Protein AF-A0A7C9J0M6-F1 (afdb_monomer)

Radius of gyration: 26.56 Å; Cα contacts (8 Å, |Δi|>4): 73; chains: 1; bounding box: 48×43×89 Å

Mean predicted aligned error: 17.26 Å

InterPro domains:
  IPR007969 Domain of unknown function DUF732 [PF05305] (63-133)

Solvent-accessible surface area (backbone atoms only — not comparable to full-atom values): 9000 Å² total; per-residue (Å²): 136,86,80,86,82,89,86,87,81,89,82,88,80,87,82,87,85,83,90,85,87,89,89,81,88,84,92,78,88,81,89,77,95,71,83,80,77,82,76,78,67,84,82,73,75,71,74,71,71,74,68,81,65,82,69,77,49,78,66,55,45,51,53,49,50,52,54,40,40,74,72,37,57,58,48,46,75,46,53,70,62,40,50,52,52,43,47,52,50,35,49,39,54,76,70,63,48,54,65,78,55,47,49,53,52,49,49,54,62,45,58,78,38,98,25,86,76,52,73,74,48,51,54,54,52,50,53,58,35,54,74,74,51,123

Structure (mmCIF, N/CA/C/O backbone):
data_AF-A0A7C9J0M6-F1
#
_entry.id   AF-A0A7C9J0M6-F1
#
loop_
_atom_site.group_PDB
_atom_site.id
_atom_site.type_symbol
_atom_site.label_atom_id
_atom_site.label_alt_id
_atom_site.label_comp_id
_atom_site.label_asym_id
_atom_site.label_entity_id
_atom_site.label_seq_id
_atom_site.pdbx_PDB_ins_code
_atom_site.Cartn_x
_atom_site.Cartn_y
_atom_site.Cartn_z
_atom_site.occupancy
_atom_site.B_iso_or_equiv
_atom_site.auth_seq_id
_atom_site.auth_comp_id
_atom_site.auth_asym_id
_atom_site.auth_atom_id
_atom_site.pdbx_PDB_model_num
ATOM 1 N N . MET A 1 1 ? -14.991 -29.859 36.936 1.00 44.94 1 MET A N 1
ATOM 2 C CA . MET A 1 1 ? -14.914 -28.843 35.866 1.00 44.94 1 MET A CA 1
ATOM 3 C C . MET A 1 1 ? -15.552 -29.451 34.633 1.00 44.94 1 MET A C 1
ATOM 5 O O . MET A 1 1 ? -14.931 -30.250 33.946 1.00 44.94 1 MET A O 1
ATOM 9 N N . GLU A 1 2 ? -16.846 -29.188 34.477 1.00 42.75 2 GLU A N 1
ATOM 10 C CA . GLU A 1 2 ? -17.694 -29.677 33.388 1.00 42.75 2 GLU A CA 1
ATOM 11 C C . GLU A 1 2 ? -17.295 -29.042 32.048 1.00 42.75 2 GLU A C 1
ATOM 13 O O . GLU A 1 2 ? -17.154 -27.824 31.948 1.00 42.75 2 GLU A O 1
ATOM 18 N N . LEU A 1 3 ? -17.120 -29.873 31.014 1.00 59.59 3 LEU A N 1
ATOM 19 C CA . LEU A 1 3 ? -17.050 -29.428 29.622 1.00 59.59 3 LEU A CA 1
ATOM 20 C C . LEU A 1 3 ? -18.475 -29.261 29.063 1.00 59.59 3 LEU A C 1
ATOM 22 O O . LEU A 1 3 ? -19.259 -30.209 29.154 1.00 59.59 3 LEU A O 1
ATOM 26 N N . PRO A 1 4 ? -18.816 -28.135 28.410 1.00 70.69 4 PRO A N 1
ATOM 27 C CA . PRO A 1 4 ? -20.075 -28.021 27.681 1.00 70.6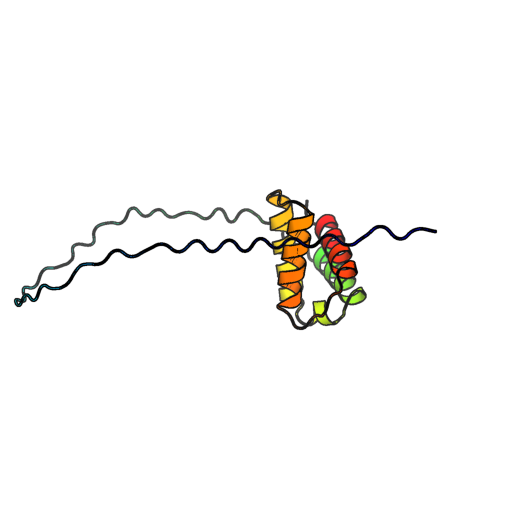9 4 PRO A CA 1
ATOM 28 C C . PRO A 1 4 ? -20.050 -28.807 26.343 1.00 70.69 4 PRO A C 1
ATOM 30 O O . PRO A 1 4 ? -19.013 -28.870 25.675 1.00 70.69 4 PRO A O 1
ATOM 33 N N . PRO A 1 5 ? -21.182 -29.411 25.922 1.00 65.06 5 PRO A N 1
ATOM 34 C CA . PRO A 1 5 ? -21.257 -30.322 24.775 1.00 65.06 5 PRO A CA 1
ATOM 35 C C . PRO A 1 5 ? -21.299 -29.637 23.394 1.00 65.06 5 PRO A C 1
ATOM 37 O O . PRO A 1 5 ? -21.864 -28.559 23.212 1.00 65.06 5 PRO A O 1
ATOM 40 N N . LYS A 1 6 ? -20.753 -30.340 22.385 1.00 52.25 6 LYS A N 1
ATOM 41 C CA . LYS A 1 6 ? -20.775 -29.984 20.951 1.00 52.25 6 LYS A CA 1
ATOM 42 C C . LYS A 1 6 ? -22.202 -29.931 20.384 1.00 52.25 6 LYS A C 1
ATOM 44 O O . LYS A 1 6 ? -22.954 -30.890 20.536 1.00 52.25 6 LYS A O 1
ATOM 49 N N . LYS A 1 7 ? -22.514 -28.902 19.583 1.00 44.78 7 LYS A N 1
ATOM 50 C CA . LYS A 1 7 ? -23.694 -28.870 18.696 1.00 44.78 7 LYS A CA 1
ATOM 51 C C . LYS A 1 7 ? -23.276 -28.861 17.219 1.00 44.78 7 LYS A C 1
ATOM 53 O O . LYS A 1 7 ? -22.547 -27.979 16.779 1.00 44.78 7 LYS A O 1
ATOM 58 N N . LYS A 1 8 ? -23.740 -29.874 16.476 1.00 49.34 8 LYS A N 1
ATOM 59 C CA . LYS A 1 8 ? -23.699 -30.006 15.008 1.00 49.34 8 LYS A CA 1
ATOM 60 C C . LYS A 1 8 ? -25.048 -29.566 14.429 1.00 49.34 8 LYS A C 1
ATOM 62 O O . LYS A 1 8 ? -26.060 -30.025 14.943 1.00 49.34 8 LYS A O 1
ATOM 67 N N . THR A 1 9 ? -25.037 -28.815 13.327 1.00 54.84 9 THR A N 1
ATOM 68 C CA . THR A 1 9 ? -26.146 -28.648 12.352 1.00 54.84 9 THR A CA 1
ATOM 69 C C . THR A 1 9 ? -25.556 -27.893 11.153 1.00 54.84 9 THR A C 1
ATOM 71 O O . THR A 1 9 ? -25.260 -26.714 11.277 1.00 54.84 9 THR A O 1
ATOM 74 N N . SER A 1 10 ? -25.061 -28.550 10.098 1.00 47.16 10 SER A N 1
ATOM 75 C CA . SER A 1 10 ? -25.797 -29.026 8.910 1.00 47.16 10 SER A CA 1
ATOM 76 C C . SER A 1 10 ? -26.963 -28.139 8.489 1.00 47.16 10 SER A C 1
ATOM 78 O O . SER A 1 10 ? -28.035 -28.234 9.076 1.00 47.16 10 SER A O 1
ATOM 80 N N . LEU A 1 11 ? -26.773 -27.377 7.409 1.00 53.16 11 LEU A N 1
ATOM 81 C CA . LEU A 1 11 ? -27.842 -27.033 6.472 1.00 53.16 11 LEU A CA 1
ATOM 82 C C . LEU A 1 11 ? -27.243 -26.732 5.092 1.00 53.16 11 LEU A C 1
ATOM 84 O O . LEU A 1 11 ? -26.789 -25.636 4.783 1.00 53.16 11 LEU A O 1
ATOM 88 N N . VAL A 1 12 ? -27.227 -27.790 4.286 1.00 47.53 12 VAL A N 1
ATOM 89 C CA . VAL A 1 12 ? -27.125 -27.772 2.828 1.00 47.53 12 VAL A CA 1
ATOM 90 C C . VAL A 1 12 ? -28.409 -27.146 2.288 1.00 47.53 12 VAL A C 1
ATOM 92 O O . VAL A 1 12 ? -29.486 -27.673 2.555 1.00 47.53 12 VAL A O 1
ATOM 95 N N . TRP A 1 13 ? -28.309 -26.077 1.500 1.00 37.81 13 TRP A N 1
ATOM 96 C CA . TRP A 1 13 ? -29.387 -25.653 0.605 1.00 37.81 13 TRP A CA 1
ATOM 97 C C . TRP A 1 13 ? -28.904 -25.751 -0.839 1.00 37.81 13 TRP A C 1
ATOM 99 O O . TRP A 1 13 ? -28.160 -24.917 -1.344 1.00 37.81 13 TRP A O 1
ATOM 109 N N . LYS A 1 14 ? -29.327 -26.842 -1.482 1.00 46.34 14 LYS A N 1
ATOM 110 C CA . LYS A 1 14 ? -29.461 -26.956 -2.932 1.00 46.34 14 LYS A CA 1
ATOM 111 C C . LYS A 1 14 ? -30.688 -26.142 -3.344 1.00 46.34 14 LYS A C 1
ATOM 113 O O . LYS A 1 14 ? -31.761 -26.375 -2.798 1.00 46.34 14 LYS A O 1
ATOM 118 N N . ALA A 1 15 ? -30.559 -25.293 -4.356 1.00 51.06 15 ALA A N 1
ATOM 119 C CA . ALA A 1 15 ? -31.695 -24.839 -5.150 1.00 51.06 15 ALA A CA 1
ATOM 120 C C . ALA A 1 15 ? -31.328 -24.977 -6.631 1.00 51.06 15 ALA A C 1
ATOM 122 O O . ALA A 1 15 ? -30.523 -24.223 -7.172 1.00 51.06 15 ALA A O 1
ATOM 123 N N . LEU A 1 16 ? -31.876 -26.033 -7.230 1.00 51.69 16 LEU A N 1
ATOM 124 C CA . LEU A 1 16 ? -31.962 -26.273 -8.664 1.00 51.69 16 LEU A CA 1
ATOM 125 C C . LEU A 1 16 ? -33.121 -25.460 -9.255 1.00 51.69 16 LEU A C 1
ATOM 127 O O . LEU A 1 16 ? -34.182 -25.374 -8.644 1.00 51.69 16 LEU A O 1
ATOM 131 N N . GLY A 1 17 ? -32.943 -25.005 -10.493 1.00 39.00 17 GLY A N 1
ATOM 132 C CA . GLY A 1 17 ? -34.001 -24.574 -11.413 1.00 39.00 17 GLY A CA 1
ATOM 133 C C . GLY A 1 17 ? -33.406 -23.606 -12.440 1.00 39.00 17 GLY A C 1
ATOM 134 O O . GLY A 1 17 ? -32.742 -22.662 -12.047 1.00 39.00 17 GLY A O 1
ATOM 135 N N . GLY A 1 18 ? -33.513 -23.756 -13.758 1.00 37.03 18 GLY A N 1
ATOM 136 C CA . GLY A 1 18 ? -34.299 -24.655 -14.600 1.00 37.03 18 GLY A CA 1
ATOM 137 C C . GLY A 1 18 ? -34.595 -23.939 -15.934 1.00 37.03 18 GLY A C 1
ATOM 138 O O . GLY A 1 18 ? -35.334 -22.970 -15.936 1.00 37.03 18 GLY A O 1
ATOM 139 N N . VAL A 1 19 ? -33.942 -24.398 -17.011 1.00 49.62 19 VAL A N 1
ATOM 140 C CA . VAL A 1 19 ? -34.259 -24.410 -18.467 1.00 49.62 19 VAL A CA 1
ATOM 141 C C . VAL A 1 19 ? -35.312 -23.451 -19.077 1.00 49.62 19 VAL A C 1
ATOM 143 O O . VAL A 1 19 ? -36.484 -23.533 -18.736 1.00 49.62 19 VAL A O 1
ATOM 146 N N . VAL A 1 20 ? -34.923 -22.758 -20.167 1.00 46.91 20 VAL A N 1
ATOM 147 C 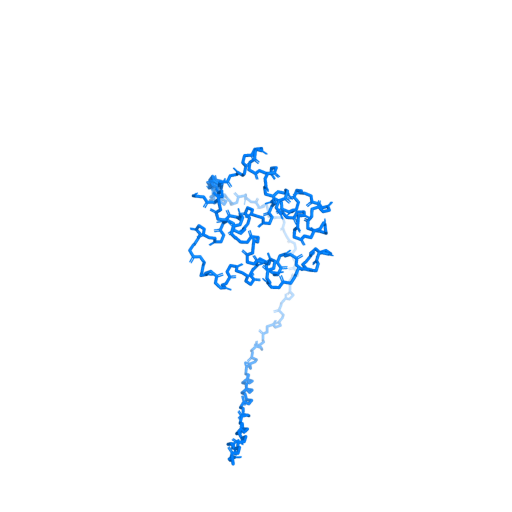CA . VAL A 1 20 ? -35.733 -22.475 -21.388 1.00 46.91 20 VAL A CA 1
ATOM 148 C C . VAL A 1 20 ? -34.733 -22.476 -22.571 1.00 46.91 20 VAL A C 1
ATOM 150 O O . VAL A 1 20 ? -33.824 -21.657 -22.574 1.00 46.91 20 VAL A O 1
ATOM 153 N N . ALA A 1 21 ? -34.583 -23.487 -23.437 1.00 45.38 21 ALA A N 1
ATOM 154 C CA . ALA A 1 21 ? -35.470 -24.063 -24.459 1.00 45.38 21 ALA A CA 1
ATOM 155 C C . ALA A 1 21 ? -35.903 -23.084 -25.574 1.00 45.38 21 ALA A C 1
ATOM 157 O O . ALA A 1 21 ? -36.823 -22.301 -25.383 1.00 45.38 21 ALA A O 1
ATOM 158 N N . GLY A 1 22 ? -35.329 -23.240 -26.775 1.00 36.69 22 GLY A N 1
ATOM 159 C CA . GLY A 1 22 ? -36.043 -22.984 -28.035 1.00 36.69 22 GLY A CA 1
ATOM 160 C C . GLY A 1 22 ? -35.450 -21.922 -28.964 1.00 36.69 22 GLY A C 1
ATOM 161 O O . GLY A 1 22 ? -35.384 -20.750 -28.617 1.00 36.69 22 GLY A O 1
ATOM 162 N N . GLY A 1 23 ? -35.105 -22.337 -30.189 1.00 36.62 23 GLY A N 1
ATOM 163 C CA . GLY A 1 23 ? -34.870 -21.431 -31.317 1.00 36.62 23 GLY A CA 1
ATOM 164 C C . GLY A 1 23 ? -34.000 -22.026 -32.424 1.00 36.62 23 GLY A C 1
ATOM 165 O O . GLY A 1 23 ? -32.836 -21.668 -32.546 1.00 36.62 23 GLY A O 1
ATOM 166 N N . VAL A 1 24 ? -34.553 -22.945 -33.222 1.00 49.03 24 VAL A N 1
ATOM 167 C CA . VAL A 1 24 ? -33.929 -23.491 -34.440 1.00 49.03 24 VAL A CA 1
ATOM 168 C C . VAL A 1 24 ? -34.479 -22.764 -35.674 1.00 49.03 24 VAL A C 1
ATOM 170 O O . VAL A 1 24 ? -35.676 -22.504 -35.737 1.00 49.03 24 VAL A O 1
ATOM 173 N N . ALA A 1 25 ? -33.592 -22.585 -36.662 1.00 48.62 25 ALA A N 1
ATOM 174 C CA . ALA A 1 25 ? -33.807 -22.331 -38.095 1.00 48.62 25 ALA A CA 1
ATOM 175 C C . ALA A 1 25 ? -34.204 -20.917 -38.555 1.00 48.62 25 ALA A C 1
ATOM 177 O O . ALA A 1 25 ? -35.259 -20.412 -38.204 1.00 48.62 25 ALA A O 1
ATOM 178 N N . PHE A 1 26 ? -33.421 -20.371 -39.499 1.00 42.28 26 PHE A N 1
ATOM 179 C CA . PHE A 1 26 ? -33.902 -20.162 -40.873 1.00 42.28 26 PHE A CA 1
ATOM 180 C C . PHE A 1 26 ? -32.730 -20.007 -41.868 1.00 42.28 26 PHE A C 1
ATOM 182 O O . PHE A 1 26 ? -31.830 -19.196 -41.674 1.00 42.28 26 PHE A O 1
ATOM 189 N N . LEU A 1 27 ? -32.759 -20.818 -42.931 1.00 53.72 27 LEU A N 1
ATOM 190 C CA . LEU A 1 27 ? -31.968 -20.704 -44.161 1.00 53.72 27 LEU A CA 1
ATOM 191 C C . LEU A 1 27 ? -32.650 -19.701 -45.109 1.00 53.72 27 LEU A C 1
ATOM 193 O O . LEU A 1 27 ? -33.822 -19.888 -45.418 1.00 53.72 27 LEU A O 1
ATOM 197 N N . MET A 1 28 ? 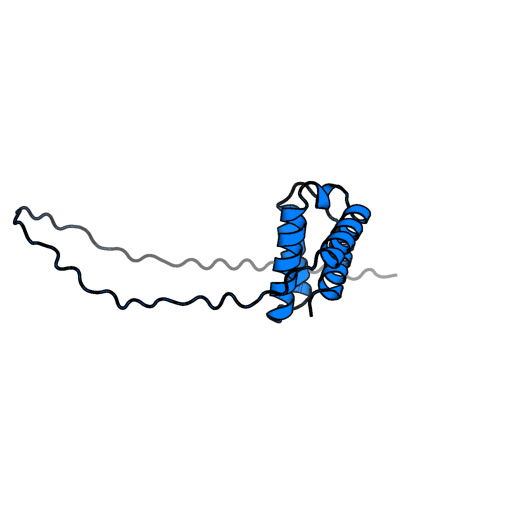-31.905 -18.718 -45.621 1.00 48.94 28 MET A N 1
ATOM 198 C CA . MET A 1 28 ? -32.173 -17.924 -46.841 1.00 48.94 28 MET A CA 1
ATOM 199 C C . MET A 1 28 ? -30.777 -17.529 -47.371 1.00 48.94 28 MET A C 1
ATOM 201 O O . MET A 1 28 ? -30.018 -16.906 -46.640 1.00 48.94 28 MET A O 1
ATOM 205 N N . VAL A 1 29 ? -30.221 -18.091 -48.450 1.00 50.00 29 VAL A N 1
ATOM 206 C CA . VAL A 1 29 ? -30.474 -17.818 -49.882 1.00 50.00 29 VAL A CA 1
ATOM 207 C C . VAL A 1 29 ? -30.655 -16.329 -50.195 1.00 50.00 29 VAL A C 1
ATOM 209 O O . VAL A 1 29 ? -31.640 -15.731 -49.785 1.00 50.00 29 VAL A O 1
ATOM 212 N N . GLY A 1 30 ? -29.757 -15.789 -51.027 1.00 36.38 30 GLY A N 1
ATOM 213 C CA . GLY A 1 30 ? -29.999 -14.574 -51.812 1.00 36.38 30 GLY A CA 1
ATOM 214 C C . GLY A 1 30 ? -29.059 -13.424 -51.474 1.00 36.38 30 GLY A C 1
ATOM 215 O O . GLY A 1 30 ? -29.225 -12.757 -50.460 1.00 36.38 30 GLY A O 1
ATOM 216 N N . GLY A 1 31 ? -28.076 -13.183 -52.343 1.00 45.16 31 GLY A N 1
ATOM 217 C CA . GLY A 1 31 ? -27.284 -11.959 -52.300 1.00 45.16 31 GLY A CA 1
ATOM 218 C C . GLY A 1 31 ? -28.116 -10.736 -52.667 1.00 45.16 31 GLY A C 1
ATOM 219 O O . GLY A 1 31 ? -29.108 -10.874 -53.363 1.00 45.16 31 GLY A O 1
ATOM 220 N N . TYR A 1 32 ? -27.682 -9.561 -52.230 1.00 44.59 32 TYR A N 1
ATOM 221 C CA . TYR A 1 32 ? -27.761 -8.294 -52.955 1.00 44.59 32 TYR A CA 1
ATOM 222 C C . TYR A 1 32 ? -26.876 -7.296 -52.197 1.00 44.59 32 TYR A C 1
ATOM 224 O O . TYR A 1 32 ? -26.886 -7.243 -50.970 1.00 44.59 32 TYR A O 1
ATOM 232 N N . LEU A 1 33 ? -26.056 -6.569 -52.953 1.00 52.53 33 LEU A N 1
ATOM 233 C CA . LEU A 1 33 ? -25.223 -5.461 -52.496 1.00 52.53 33 LEU A CA 1
ATOM 234 C C . LEU A 1 33 ? -26.112 -4.411 -51.816 1.00 52.53 33 LEU A C 1
ATOM 236 O O . LEU A 1 33 ? -26.987 -3.846 -52.469 1.00 52.53 33 LEU A O 1
ATOM 240 N N . ALA A 1 34 ? -25.880 -4.144 -50.533 1.00 49.19 34 ALA A N 1
ATOM 241 C CA . ALA A 1 34 ? -26.437 -2.990 -49.844 1.00 49.19 34 ALA A CA 1
ATOM 242 C C . ALA A 1 34 ? -25.352 -2.398 -48.938 1.00 49.19 34 ALA A C 1
ATOM 244 O O . ALA A 1 34 ? -24.903 -3.014 -47.973 1.00 49.19 34 ALA A O 1
ATOM 245 N N . ASP A 1 35 ? -24.900 -1.228 -49.366 1.00 52.28 35 ASP A N 1
ATOM 246 C CA . ASP A 1 35 ? -23.998 -0.292 -48.710 1.00 52.28 35 ASP A CA 1
ATOM 247 C C . ASP A 1 35 ? -24.420 -0.049 -47.246 1.00 52.28 35 ASP A C 1
ATOM 249 O O . ASP A 1 35 ? -25.575 0.318 -47.009 1.00 52.28 35 ASP A O 1
ATOM 253 N N . PRO A 1 36 ? -23.558 -0.278 -46.238 1.00 46.97 36 PRO A N 1
ATOM 254 C CA . PRO A 1 36 ? -23.859 0.177 -44.894 1.00 46.97 36 PRO A CA 1
ATOM 255 C C . PRO A 1 36 ? -23.553 1.676 -44.803 1.00 46.97 36 PRO A C 1
ATOM 257 O O . PRO A 1 36 ? -22.410 2.070 -44.562 1.00 46.97 36 PRO A O 1
ATOM 260 N N . GLU A 1 37 ? -24.587 2.510 -44.940 1.00 57.41 37 GLU A N 1
ATOM 261 C CA . GLU A 1 37 ? -24.542 3.886 -44.442 1.00 57.41 37 GLU A CA 1
ATOM 262 C C . GLU A 1 37 ? -24.076 3.851 -42.972 1.00 57.41 37 GLU A C 1
ATOM 264 O O . GLU A 1 37 ? -24.664 3.130 -42.154 1.00 57.41 37 GLU A O 1
ATOM 269 N N . PRO A 1 38 ? -23.013 4.583 -42.592 1.00 49.56 38 PRO A N 1
ATOM 270 C CA . PRO A 1 38 ? -22.553 4.591 -41.217 1.00 49.56 38 PRO A CA 1
ATOM 271 C C . PRO A 1 38 ? -23.576 5.340 -40.364 1.00 49.56 38 PRO A C 1
ATOM 273 O O . PRO A 1 38 ? -23.601 6.570 -40.316 1.00 49.56 38 PRO A O 1
ATOM 276 N N . VAL A 1 39 ? -24.421 4.584 -39.663 1.00 56.59 39 VAL A N 1
ATOM 277 C CA . VAL A 1 39 ? -25.261 5.103 -38.584 1.00 56.59 39 VAL A CA 1
ATOM 278 C C . VAL A 1 39 ? -24.316 5.729 -37.564 1.00 56.59 39 VAL A C 1
ATOM 280 O O . VAL A 1 39 ? -23.569 5.023 -36.887 1.00 56.59 39 VAL A O 1
ATOM 283 N N . SER A 1 40 ? -24.308 7.063 -37.496 1.00 54.00 40 SER A N 1
ATOM 284 C CA . SER A 1 40 ? -23.586 7.814 -36.475 1.00 54.00 40 SER A CA 1
ATOM 285 C C . SER A 1 40 ? -24.027 7.313 -35.103 1.00 54.00 40 SER A C 1
ATOM 287 O O . SER A 1 40 ? -25.109 7.644 -34.618 1.00 54.00 40 SER A O 1
ATOM 289 N N . ALA A 1 41 ? -23.189 6.486 -34.481 1.00 64.50 41 ALA A N 1
ATOM 290 C CA . ALA A 1 41 ? -23.296 6.224 -33.061 1.00 64.50 41 ALA A CA 1
ATOM 291 C C . ALA A 1 41 ? -23.154 7.577 -32.348 1.00 64.50 41 ALA A C 1
ATOM 293 O O . ALA A 1 41 ? -22.295 8.372 -32.743 1.00 64.50 41 ALA A O 1
ATOM 294 N N . PRO A 1 42 ? -23.972 7.883 -31.326 1.00 50.00 42 PRO A N 1
ATOM 295 C CA . PRO A 1 42 ? -23.695 9.030 -30.487 1.00 50.00 42 PRO A CA 1
ATOM 296 C C . PRO A 1 42 ? -22.307 8.807 -29.894 1.00 50.00 42 PRO A C 1
ATOM 298 O O . PRO A 1 42 ? -22.104 7.880 -29.106 1.00 50.00 42 PRO A O 1
ATOM 301 N N . ASP A 1 43 ? -21.366 9.646 -30.321 1.00 52.44 43 ASP A N 1
ATOM 302 C CA . ASP A 1 43 ? -20.032 9.779 -29.764 1.00 52.44 43 ASP A CA 1
ATOM 303 C C . ASP A 1 43 ? -20.194 10.287 -28.332 1.00 52.44 43 ASP A C 1
ATOM 305 O O . ASP A 1 43 ? -20.081 11.468 -28.006 1.00 52.44 43 ASP A O 1
ATOM 309 N N . ARG A 1 44 ? -20.567 9.367 -27.444 1.00 49.31 44 ARG A N 1
ATOM 310 C CA . ARG A 1 44 ? -20.305 9.512 -26.028 1.00 49.31 44 ARG A CA 1
ATOM 311 C C . ARG A 1 44 ? -18.815 9.281 -25.891 1.00 49.31 44 ARG A C 1
ATOM 313 O O . ARG A 1 44 ? -18.381 8.216 -25.457 1.00 49.31 44 ARG A O 1
ATOM 320 N N . THR A 1 45 ? -18.049 10.311 -26.233 1.00 48.53 45 THR A N 1
ATOM 321 C CA . THR A 1 45 ? -16.763 10.545 -25.605 1.00 48.53 45 THR A CA 1
ATOM 322 C C . THR A 1 45 ? -17.074 10.671 -24.118 1.00 48.53 45 THR A C 1
ATOM 324 O O . THR A 1 45 ? -17.390 11.738 -23.594 1.00 48.53 45 THR A O 1
ATOM 327 N N . ILE A 1 46 ? -17.086 9.529 -23.432 1.00 50.94 46 ILE A N 1
ATOM 328 C CA . ILE A 1 46 ? -16.887 9.494 -21.999 1.00 50.94 46 ILE A CA 1
ATOM 329 C C . ILE A 1 46 ? -15.448 9.961 -21.867 1.00 50.94 46 ILE A C 1
ATOM 331 O O . ILE A 1 46 ? -14.512 9.168 -21.952 1.00 50.94 46 ILE A O 1
ATOM 335 N N . THR A 1 47 ? -15.268 11.274 -21.734 1.00 48.38 47 THR A N 1
ATOM 336 C CA . THR A 1 47 ? -14.099 11.816 -21.066 1.00 48.38 47 THR A CA 1
ATOM 337 C C . THR A 1 47 ? -14.161 11.186 -19.688 1.00 48.38 47 THR A C 1
ATOM 339 O O . THR A 1 47 ? -14.886 11.654 -18.813 1.00 48.38 47 THR A O 1
ATOM 342 N N . LEU A 1 48 ? -13.504 10.032 -19.544 1.00 50.50 48 LEU A N 1
ATOM 343 C CA . LEU A 1 48 ? -13.109 9.504 -18.259 1.00 50.50 48 LEU A CA 1
ATOM 344 C C . LEU A 1 48 ? -12.287 10.638 -17.681 1.00 50.50 48 LEU A C 1
ATOM 346 O O . LEU A 1 48 ? -11.131 10.830 -18.055 1.00 50.50 48 LEU A O 1
ATOM 350 N N . GLU A 1 49 ? -12.939 11.462 -16.865 1.00 47.69 49 GLU A N 1
ATOM 351 C CA . GLU A 1 49 ? -12.265 12.297 -15.903 1.00 47.69 49 GLU A CA 1
ATOM 352 C C . GLU A 1 49 ? -11.324 11.317 -15.221 1.00 47.69 49 GLU A C 1
ATOM 354 O O . GLU A 1 49 ? -11.764 10.389 -14.535 1.00 47.69 49 GLU A O 1
ATOM 359 N N . VAL A 1 50 ? -10.039 11.401 -15.574 1.00 50.91 50 VAL A N 1
ATOM 360 C CA . VAL A 1 50 ? -8.983 10.669 -14.898 1.00 50.91 50 VAL A CA 1
ATOM 361 C C . VAL A 1 50 ? -8.995 11.308 -13.530 1.00 50.91 50 VAL A C 1
ATOM 363 O O . VAL A 1 50 ? -8.290 12.285 -13.291 1.00 50.91 50 VAL A O 1
ATOM 366 N 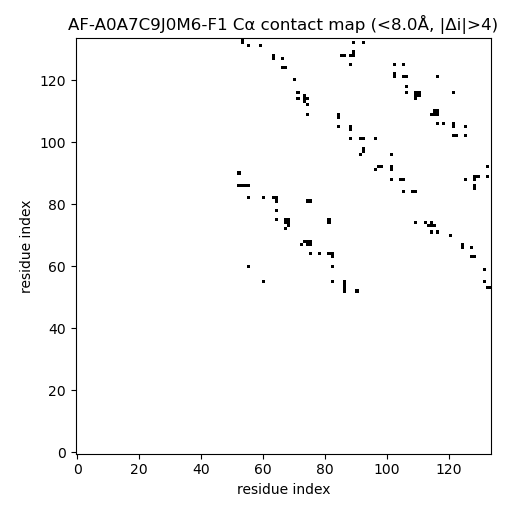N . SER A 1 51 ? -9.924 10.826 -12.699 1.00 50.59 51 SER A N 1
ATOM 367 C CA . SER A 1 51 ? -10.088 11.180 -11.310 1.00 50.59 51 SER A CA 1
ATOM 368 C C . SER A 1 51 ? -8.677 11.136 -10.793 1.00 50.59 51 SER A C 1
ATOM 370 O O . SER A 1 51 ? -8.039 10.086 -10.878 1.00 50.59 51 SER A O 1
ATOM 372 N N . SER A 1 52 ? -8.162 12.304 -10.430 1.00 59.25 52 SER A N 1
ATOM 373 C CA . SER A 1 52 ? -6.789 12.526 -10.019 1.00 59.25 52 SER A CA 1
ATOM 374 C C . SER A 1 52 ? -6.556 11.672 -8.783 1.00 59.25 52 SER A C 1
ATOM 376 O O . SER A 1 52 ? -6.780 12.076 -7.642 1.00 59.25 52 SER A O 1
ATOM 378 N N . LEU A 1 53 ? -6.222 10.406 -9.026 1.00 61.12 53 LEU A N 1
ATOM 379 C CA . LEU A 1 53 ? -5.890 9.469 -7.982 1.00 61.12 53 LEU A CA 1
ATOM 380 C C . LEU A 1 53 ? -4.646 10.047 -7.323 1.00 61.12 53 LEU A C 1
ATOM 382 O O . LEU A 1 53 ? -3.729 10.457 -8.044 1.00 61.12 53 LEU A O 1
ATOM 386 N N . PRO A 1 54 ? -4.625 10.157 -5.986 1.00 65.31 54 PRO A N 1
ATOM 387 C CA . PRO A 1 54 ? -3.458 10.627 -5.275 1.00 65.31 54 PRO A CA 1
ATOM 388 C C . PRO A 1 54 ? -2.315 9.702 -5.652 1.00 65.31 54 PRO A C 1
ATOM 390 O O . PRO A 1 54 ? -2.291 8.521 -5.306 1.00 65.31 54 PRO A O 1
ATOM 393 N N . ARG A 1 55 ? -1.413 10.254 -6.456 1.00 78.25 55 ARG A N 1
ATOM 394 C CA . ARG A 1 55 ? -0.219 9.564 -6.885 1.00 78.25 55 ARG A CA 1
ATOM 395 C C . ARG A 1 55 ? 0.823 9.778 -5.814 1.00 78.25 55 ARG A C 1
ATOM 397 O O . ARG A 1 55 ? 1.029 10.905 -5.363 1.00 78.25 55 ARG A O 1
ATOM 404 N N . MET A 1 56 ? 1.473 8.693 -5.439 1.00 85.50 56 MET A N 1
ATOM 405 C CA . MET A 1 56 ? 2.563 8.728 -4.481 1.00 85.50 56 MET A CA 1
ATOM 406 C C . MET A 1 56 ? 3.661 9.676 -4.989 1.00 85.50 56 MET A C 1
ATOM 408 O O . MET A 1 56 ? 4.080 9.577 -6.147 1.00 85.50 56 MET A O 1
ATOM 412 N N . THR A 1 57 ? 4.124 10.609 -4.155 1.00 90.25 57 THR A N 1
ATOM 413 C CA . THR A 1 57 ? 5.305 11.424 -4.484 1.00 90.25 57 THR A CA 1
ATOM 414 C C . THR A 1 57 ? 6.568 10.556 -4.474 1.00 90.25 57 THR A C 1
ATOM 416 O O . THR A 1 57 ? 6.559 9.438 -3.961 1.00 90.25 57 THR A O 1
ATOM 419 N N . GLY A 1 58 ? 7.685 11.052 -5.020 1.00 90.88 58 GLY A N 1
ATOM 420 C CA . GLY A 1 58 ? 8.953 10.302 -5.007 1.00 90.88 58 GLY A CA 1
ATOM 421 C C . GLY A 1 58 ? 9.445 9.956 -3.592 1.00 90.88 58 GLY A C 1
ATOM 422 O O . GLY A 1 58 ? 9.941 8.855 -3.358 1.00 90.88 58 GLY A O 1
ATOM 423 N N . GLU A 1 59 ? 9.247 10.866 -2.636 1.00 90.88 59 GLU A N 1
ATOM 424 C CA . GLU A 1 59 ? 9.589 10.654 -1.225 1.00 90.88 59 GLU A CA 1
ATOM 425 C C . GLU A 1 59 ? 8.676 9.601 -0.582 1.00 90.88 59 GLU A C 1
ATOM 427 O O . GLU A 1 59 ? 9.169 8.610 -0.046 1.00 90.88 59 GLU A O 1
ATOM 432 N N . GLN A 1 60 ? 7.356 9.737 -0.754 1.00 93.00 60 GLN A N 1
ATOM 433 C CA . GLN A 1 60 ? 6.374 8.764 -0.264 1.00 93.00 60 GLN A CA 1
ATOM 434 C C . GLN A 1 60 ? 6.602 7.372 -0.862 1.00 93.00 60 GLN A C 1
ATOM 436 O O . GLN A 1 60 ? 6.491 6.374 -0.158 1.00 93.00 60 GLN A O 1
ATOM 441 N N . ARG A 1 61 ? 6.971 7.292 -2.149 1.00 94.19 61 ARG A N 1
ATOM 442 C CA . ARG A 1 61 ? 7.320 6.034 -2.821 1.00 94.19 61 ARG A CA 1
ATOM 443 C C . ARG A 1 61 ? 8.515 5.366 -2.159 1.00 94.19 61 ARG A C 1
ATOM 445 O O . ARG A 1 61 ? 8.482 4.161 -1.931 1.00 94.19 61 ARG A O 1
ATOM 452 N N . THR A 1 62 ? 9.549 6.139 -1.847 1.00 94.25 62 THR A N 1
ATOM 453 C CA . THR A 1 62 ? 10.765 5.620 -1.214 1.00 94.25 62 THR A CA 1
ATOM 454 C C . THR A 1 62 ? 10.467 5.099 0.192 1.00 94.25 62 THR A C 1
ATOM 456 O O . THR A 1 62 ? 10.857 3.983 0.526 1.00 94.25 62 THR A O 1
ATOM 459 N N . GLU A 1 63 ? 9.719 5.860 0.993 1.00 94.25 63 GLU A N 1
ATOM 460 C CA . GLU A 1 63 ? 9.321 5.463 2.349 1.00 94.25 63 GLU A CA 1
ATOM 461 C C . GLU A 1 63 ? 8.388 4.241 2.347 1.00 94.25 63 GLU A C 1
ATOM 463 O O . GLU A 1 63 ? 8.561 3.306 3.136 1.00 94.25 63 GLU A O 1
ATOM 468 N N . TYR A 1 64 ? 7.436 4.203 1.414 1.00 94.06 64 TYR A N 1
ATOM 469 C CA . TYR A 1 64 ? 6.531 3.074 1.239 1.00 94.06 64 TYR A CA 1
ATOM 470 C C . TYR A 1 64 ? 7.295 1.799 0.870 1.00 94.06 64 TYR A C 1
ATOM 472 O O . TYR A 1 64 ? 7.133 0.779 1.535 1.00 94.06 64 TYR A O 1
ATOM 480 N N . LEU A 1 65 ? 8.180 1.851 -0.131 1.00 94.50 65 LEU A N 1
ATOM 481 C CA . LEU A 1 65 ? 8.992 0.698 -0.533 1.00 94.50 65 LEU A CA 1
ATOM 482 C C . LEU A 1 65 ? 9.952 0.255 0.576 1.00 94.50 65 LEU A C 1
ATOM 484 O O . LEU A 1 65 ? 10.095 -0.946 0.805 1.00 94.50 65 LEU A O 1
ATOM 488 N N . ALA A 1 66 ? 10.548 1.195 1.314 1.00 94.12 66 ALA A N 1
ATOM 489 C CA . ALA A 1 66 ? 11.357 0.870 2.484 1.00 94.12 66 ALA A CA 1
ATOM 490 C C . ALA A 1 66 ? 10.526 0.092 3.516 1.00 94.12 66 ALA A C 1
ATOM 492 O O . ALA A 1 66 ? 10.941 -0.984 3.943 1.00 94.12 66 ALA A O 1
ATOM 493 N N . THR A 1 67 ? 9.317 0.563 3.829 1.00 93.06 67 THR A N 1
ATOM 494 C CA . THR A 1 67 ? 8.388 -0.115 4.745 1.00 93.06 67 THR A CA 1
ATOM 495 C C . THR A 1 67 ? 7.996 -1.507 4.250 1.00 93.06 67 THR A C 1
ATOM 497 O O . THR A 1 67 ? 7.994 -2.461 5.019 1.00 93.06 67 THR A O 1
ATOM 500 N N . LEU A 1 68 ? 7.711 -1.670 2.956 1.00 91.75 68 LEU A N 1
ATOM 501 C CA . LEU A 1 68 ? 7.416 -2.991 2.395 1.00 91.75 68 LEU A CA 1
ATOM 502 C C . LEU A 1 68 ? 8.614 -3.941 2.512 1.00 91.75 68 LEU A C 1
ATOM 504 O O . LEU A 1 68 ? 8.438 -5.106 2.860 1.00 91.75 68 LEU A O 1
ATOM 508 N N . SER A 1 69 ? 9.828 -3.441 2.268 1.00 91.44 69 SER A N 1
ATOM 509 C CA . SER A 1 69 ? 11.051 -4.245 2.328 1.00 91.44 69 SER A CA 1
ATOM 510 C C . SER A 1 69 ? 11.404 -4.724 3.741 1.00 91.44 69 SER A C 1
ATOM 512 O O . SER A 1 69 ? 12.019 -5.782 3.877 1.00 91.44 69 SER A O 1
ATOM 514 N N . THR A 1 70 ? 11.007 -3.985 4.789 1.00 91.69 70 THR A N 1
ATOM 515 C CA . THR A 1 70 ? 11.197 -4.420 6.185 1.00 91.69 70 THR A CA 1
ATOM 516 C C . THR A 1 70 ? 10.207 -5.506 6.594 1.00 91.69 70 THR A C 1
ATOM 518 O O . THR A 1 70 ? 10.530 -6.321 7.457 1.00 91.69 70 THR A O 1
ATOM 521 N N . ILE A 1 71 ? 9.025 -5.537 5.969 1.00 89.06 71 ILE A N 1
ATOM 522 C CA . ILE A 1 71 ? 8.008 -6.573 6.181 1.00 89.06 71 ILE A CA 1
ATOM 523 C C . ILE A 1 71 ? 8.417 -7.860 5.459 1.00 89.06 71 ILE A C 1
ATOM 525 O O . ILE A 1 71 ? 8.488 -8.920 6.080 1.00 89.06 71 ILE A O 1
ATOM 529 N N . ASP A 1 72 ? 8.679 -7.771 4.153 1.00 86.31 72 ASP A N 1
ATOM 530 C CA . ASP A 1 72 ? 9.109 -8.891 3.314 1.00 86.31 72 ASP A CA 1
ATOM 531 C C . ASP A 1 72 ? 9.803 -8.359 2.047 1.00 86.31 72 ASP A C 1
ATOM 533 O O . ASP A 1 72 ? 9.210 -7.625 1.255 1.00 86.31 72 ASP A O 1
ATOM 537 N N . GLN A 1 73 ? 11.050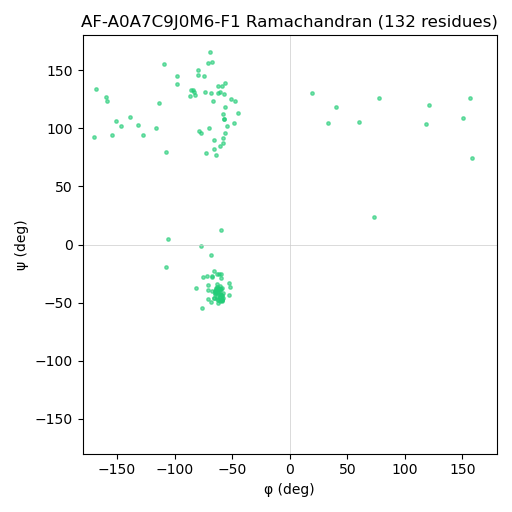 -8.771 1.799 1.00 87.38 73 GLN A N 1
ATOM 538 C CA . GLN A 1 73 ? 11.773 -8.384 0.579 1.00 87.38 73 GLN A CA 1
ATOM 539 C C . GLN A 1 73 ? 11.080 -8.867 -0.708 1.00 87.38 73 GLN A C 1
ATOM 541 O O . GLN A 1 73 ? 11.203 -8.233 -1.755 1.00 87.38 73 GLN A O 1
ATOM 546 N N . GLY A 1 74 ? 10.295 -9.944 -0.631 1.00 86.88 74 GLY A N 1
ATOM 547 C CA . GLY A 1 74 ? 9.449 -10.456 -1.706 1.00 86.88 74 GLY A CA 1
ATOM 548 C C . GLY A 1 74 ? 8.399 -9.454 -2.196 1.00 86.88 74 GLY A C 1
ATOM 549 O O . GLY A 1 74 ? 7.987 -9.515 -3.357 1.00 86.88 74 GLY A O 1
ATOM 550 N N . LEU A 1 75 ? 7.992 -8.499 -1.353 1.00 86.62 75 LEU A N 1
ATOM 551 C CA . LEU A 1 75 ? 7.025 -7.460 -1.716 1.00 86.62 75 LEU A CA 1
ATOM 552 C C . LEU A 1 75 ? 7.594 -6.412 -2.668 1.00 86.62 75 LEU A C 1
ATOM 554 O O . LEU A 1 75 ? 6.832 -5.833 -3.439 1.00 86.62 75 LEU A O 1
ATOM 558 N N . VAL A 1 76 ? 8.909 -6.189 -2.633 1.00 91.62 76 VAL A N 1
ATOM 559 C CA . VAL A 1 76 ? 9.593 -5.147 -3.414 1.00 91.62 76 VAL A CA 1
ATOM 560 C C . VAL A 1 76 ? 10.392 -5.697 -4.595 1.00 91.62 76 VAL A C 1
ATOM 562 O O . VAL A 1 76 ? 11.007 -4.926 -5.319 1.00 91.62 76 VAL A O 1
ATOM 565 N N . VAL A 1 77 ? 10.324 -7.009 -4.865 1.00 89.31 77 VAL A N 1
ATOM 566 C CA . VAL A 1 77 ? 10.944 -7.635 -6.056 1.00 89.31 77 VAL A CA 1
ATOM 567 C C . VAL A 1 77 ? 10.515 -6.937 -7.351 1.00 89.31 77 VAL A C 1
ATOM 569 O O . VAL A 1 77 ? 11.283 -6.854 -8.306 1.00 89.31 77 VAL A O 1
ATOM 572 N N . ASN A 1 78 ? 9.283 -6.427 -7.383 1.00 90.50 78 ASN A N 1
ATOM 573 C CA . ASN A 1 78 ? 8.805 -5.537 -8.429 1.00 90.50 78 ASN A CA 1
ATOM 574 C C . ASN A 1 78 ? 8.209 -4.283 -7.781 1.00 90.50 78 ASN A C 1
ATOM 576 O O . ASN A 1 78 ? 7.039 -4.271 -7.390 1.00 90.50 78 ASN A O 1
ATOM 580 N N . GLU A 1 79 ? 9.034 -3.245 -7.656 1.00 92.06 79 GLU A N 1
ATOM 581 C CA . GLU A 1 79 ? 8.669 -1.983 -7.010 1.00 92.06 79 GLU A CA 1
ATOM 582 C C . GLU A 1 79 ? 7.459 -1.307 -7.661 1.00 92.06 79 GLU A C 1
ATOM 584 O O . GLU A 1 79 ? 6.571 -0.835 -6.956 1.00 92.06 79 GLU A O 1
ATOM 589 N N . ASP A 1 80 ? 7.368 -1.295 -8.993 1.00 91.94 80 ASP A N 1
ATOM 590 C CA . ASP A 1 80 ? 6.242 -0.665 -9.694 1.00 91.94 80 ASP A CA 1
ATOM 591 C C . ASP A 1 80 ? 4.923 -1.390 -9.406 1.00 91.94 80 ASP A C 1
ATOM 593 O O . ASP A 1 80 ? 3.893 -0.758 -9.158 1.00 91.94 80 ASP A O 1
ATOM 597 N N . ARG A 1 81 ? 4.951 -2.728 -9.362 1.00 89.94 81 ARG A N 1
ATOM 598 C CA . ARG A 1 81 ? 3.792 -3.531 -8.956 1.00 89.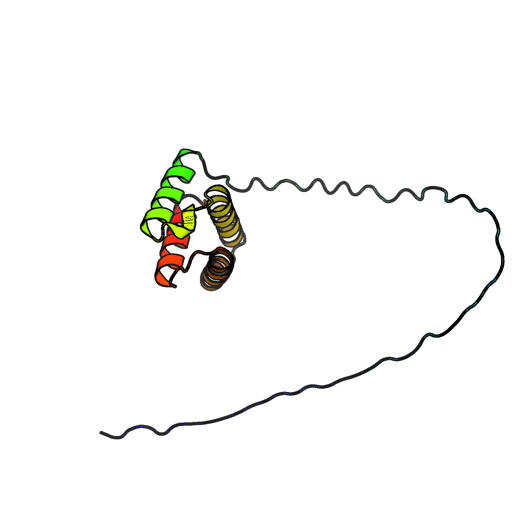94 81 ARG A CA 1
ATOM 599 C C . ARG A 1 81 ? 3.426 -3.267 -7.497 1.00 89.94 81 ARG A C 1
ATOM 601 O O . ARG A 1 81 ? 2.241 -3.204 -7.176 1.00 89.94 81 ARG A O 1
ATOM 608 N N . ALA A 1 82 ? 4.415 -3.121 -6.618 1.00 91.56 82 ALA A N 1
ATOM 609 C CA . ALA A 1 82 ? 4.193 -2.813 -5.210 1.00 91.56 82 ALA A CA 1
ATOM 610 C C . ALA A 1 82 ? 3.509 -1.446 -5.035 1.00 91.56 82 ALA A C 1
ATOM 612 O O . ALA A 1 82 ? 2.474 -1.353 -4.376 1.00 91.56 82 ALA A O 1
ATOM 613 N N . VAL A 1 83 ? 4.016 -0.415 -5.714 1.00 92.75 83 VAL A N 1
ATOM 614 C CA . VAL A 1 83 ? 3.434 0.936 -5.734 1.00 92.75 83 VAL A CA 1
ATOM 615 C C . VAL A 1 83 ? 2.007 0.912 -6.280 1.00 92.75 83 VAL A C 1
ATOM 617 O O . VAL A 1 83 ? 1.100 1.425 -5.630 1.00 92.75 83 VAL A O 1
ATOM 620 N N . SER A 1 84 ? 1.773 0.245 -7.413 1.00 91.69 84 SER A N 1
ATOM 621 C CA . SER A 1 84 ? 0.441 0.140 -8.026 1.00 91.69 84 SER A CA 1
ATOM 622 C C . SER A 1 84 ? -0.591 -0.537 -7.109 1.00 91.69 84 SER A C 1
ATOM 624 O O . SER A 1 84 ? -1.760 -0.136 -7.059 1.00 91.69 84 SER A O 1
ATOM 626 N N . ARG A 1 85 ? -0.173 -1.535 -6.320 1.00 91.69 85 ARG A N 1
ATOM 627 C CA . ARG A 1 85 ? -1.024 -2.162 -5.293 1.00 91.69 85 ARG A CA 1
ATOM 628 C C . ARG A 1 85 ? -1.345 -1.200 -4.150 1.00 91.69 85 ARG A C 1
ATOM 630 O O . ARG A 1 85 ? -2.488 -1.183 -3.689 1.00 91.69 85 ARG A O 1
ATOM 637 N N . GLY A 1 86 ? -0.373 -0.397 -3.721 1.00 92.75 86 GLY A N 1
ATOM 638 C CA . GLY A 1 86 ? -0.580 0.678 -2.750 1.00 92.75 86 GLY A CA 1
ATOM 639 C C . GLY A 1 86 ? -1.604 1.701 -3.245 1.00 92.75 86 GLY A C 1
ATOM 640 O O . GLY A 1 86 ? -2.573 1.986 -2.546 1.00 92.75 86 GLY A O 1
ATOM 641 N N . GLU A 1 87 ? -1.461 2.174 -4.484 1.00 92.94 87 GLU A N 1
ATOM 642 C CA . GLU A 1 87 ? -2.402 3.101 -5.138 1.00 92.94 87 GLU A CA 1
ATOM 643 C C . GLU A 1 87 ? -3.816 2.513 -5.249 1.00 92.94 87 GLU A C 1
ATOM 645 O O . GLU A 1 87 ? -4.796 3.176 -4.907 1.00 92.94 87 GLU A O 1
ATOM 650 N N . SER A 1 88 ? -3.934 1.240 -5.635 1.00 92.75 88 SER A N 1
ATOM 651 C CA . SER A 1 88 ? -5.225 0.535 -5.690 1.00 92.75 88 SER A CA 1
ATOM 652 C C . SER A 1 88 ? -5.876 0.404 -4.310 1.00 92.75 88 SER A C 1
ATOM 654 O O . SER A 1 88 ? -7.090 0.506 -4.170 1.00 92.75 88 SER A O 1
ATOM 656 N N . THR A 1 89 ? -5.070 0.200 -3.269 1.00 94.06 89 THR A N 1
ATOM 657 C CA . THR A 1 89 ? -5.556 0.130 -1.884 1.00 94.06 89 THR A CA 1
ATOM 658 C C . THR A 1 89 ? -6.003 1.505 -1.393 1.00 94.06 89 THR A C 1
ATOM 660 O O . THR A 1 89 ? -7.040 1.617 -0.745 1.00 94.06 89 THR A O 1
ATOM 663 N N . CYS A 1 90 ? -5.282 2.567 -1.758 1.00 94.12 90 CYS A N 1
ATOM 664 C CA . CYS A 1 90 ? -5.715 3.936 -1.491 1.00 94.12 90 CYS A CA 1
ATOM 665 C C . CYS A 1 90 ? -7.052 4.259 -2.174 1.00 94.12 90 CYS A C 1
ATOM 667 O O . CYS A 1 90 ? -7.921 4.897 -1.580 1.00 94.12 90 CYS A O 1
ATOM 669 N N . LEU A 1 91 ? -7.257 3.772 -3.399 1.00 93.38 91 LEU A N 1
ATOM 670 C CA . LEU A 1 91 ? -8.530 3.903 -4.102 1.00 93.38 91 LEU A CA 1
ATOM 671 C C . LEU A 1 91 ? -9.677 3.227 -3.334 1.00 93.38 91 LEU A C 1
ATOM 673 O O . LEU A 1 91 ? -10.710 3.866 -3.148 1.00 93.38 91 LEU A O 1
ATOM 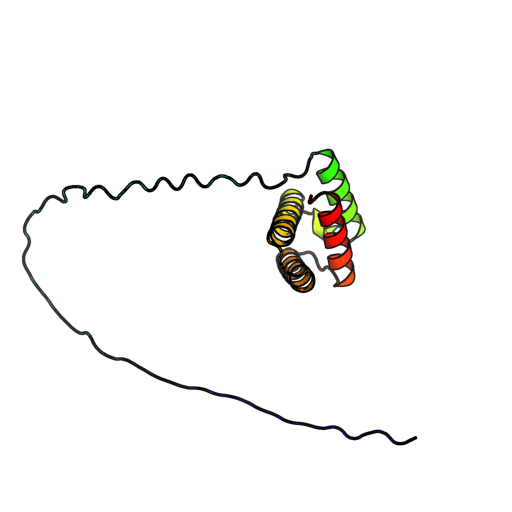677 N N . ASP A 1 92 ? -9.487 2.008 -2.818 1.00 93.94 92 ASP A N 1
ATOM 678 C CA . ASP A 1 92 ? -10.499 1.339 -1.984 1.00 93.94 92 ASP A CA 1
ATOM 679 C C . ASP A 1 92 ? -10.843 2.178 -0.733 1.00 93.94 92 ASP A C 1
ATOM 681 O O . ASP A 1 92 ? -12.018 2.358 -0.402 1.00 93.94 92 ASP A O 1
ATOM 685 N N . ILE A 1 93 ? -9.827 2.739 -0.062 1.00 93.62 93 ILE A N 1
ATOM 686 C CA . ILE A 1 93 ? -10.007 3.600 1.121 1.00 93.62 93 ILE A CA 1
ATOM 687 C C . ILE A 1 93 ? -10.840 4.837 0.762 1.00 93.62 93 ILE A C 1
ATOM 689 O O . ILE A 1 93 ? -11.821 5.143 1.440 1.00 93.62 93 ILE A O 1
ATOM 693 N N . ARG A 1 94 ? -10.494 5.535 -0.328 1.00 91.44 94 ARG A N 1
ATOM 694 C CA . ARG A 1 94 ? -11.203 6.752 -0.766 1.00 91.44 94 ARG A CA 1
ATOM 695 C C . ARG A 1 94 ? -12.625 6.480 -1.245 1.00 91.44 94 ARG A C 1
ATOM 697 O O . ARG A 1 94 ? -13.475 7.360 -1.146 1.00 91.44 94 ARG A O 1
ATOM 704 N N . GLN A 1 95 ? -12.897 5.275 -1.734 1.00 92.94 95 GLN A N 1
ATOM 705 C CA . GLN A 1 95 ? -14.243 4.834 -2.101 1.00 92.94 95 GLN A CA 1
ATOM 706 C C . GLN A 1 95 ? -15.105 4.447 -0.889 1.00 92.94 95 GLN A C 1
ATOM 708 O O . GLN A 1 95 ? -16.273 4.101 -1.059 1.00 92.94 95 GLN A O 1
ATOM 713 N N . GLY A 1 96 ? -14.560 4.512 0.331 1.00 93.31 96 GLY A N 1
ATOM 714 C CA . GLY A 1 96 ? -15.289 4.171 1.550 1.00 93.31 96 GLY A CA 1
ATOM 715 C C . GLY A 1 96 ? -15.509 2.669 1.714 1.00 93.31 96 GLY A C 1
ATOM 716 O O . GLY A 1 96 ? -16.444 2.255 2.402 1.00 93.31 96 GLY A O 1
ATOM 717 N N . VAL A 1 97 ? -14.671 1.839 1.082 1.00 94.56 97 VAL A N 1
ATOM 718 C CA . VAL A 1 97 ? -14.702 0.391 1.296 1.00 94.56 97 VAL A CA 1
ATOM 719 C C . VAL A 1 97 ? -14.407 0.116 2.779 1.00 94.56 97 VAL A C 1
ATOM 721 O O . VAL A 1 97 ? -13.442 0.664 3.318 1.00 94.56 97 VAL A O 1
ATOM 724 N N . PRO A 1 98 ? -15.204 -0.724 3.469 1.00 95.50 98 PRO A N 1
ATOM 725 C CA . PRO A 1 98 ? -14.963 -1.039 4.872 1.00 95.50 98 PRO A CA 1
ATOM 726 C C . PRO A 1 98 ? -13.560 -1.606 5.086 1.00 95.50 98 PRO A C 1
ATOM 728 O O . PRO A 1 98 ? -13.117 -2.460 4.321 1.00 95.50 98 PRO A O 1
ATOM 731 N N . GLU A 1 99 ? -12.885 -1.204 6.160 1.00 92.19 99 GLU A N 1
ATOM 732 C CA . GLU A 1 99 ? -11.485 -1.564 6.420 1.00 92.19 99 GLU A CA 1
ATOM 733 C C . GLU A 1 99 ? -11.215 -3.076 6.367 1.00 92.19 99 GLU A C 1
ATOM 735 O O . GLU A 1 99 ? -10.269 -3.524 5.720 1.00 92.19 99 GLU A O 1
ATOM 740 N N . GLY A 1 100 ? -12.094 -3.890 6.959 1.00 92.44 100 GLY A N 1
ATOM 741 C CA . GLY A 1 100 ? -11.969 -5.349 6.895 1.00 92.44 100 GLY A CA 1
ATOM 742 C C . GLY A 1 100 ? -12.084 -5.919 5.474 1.00 92.44 100 GLY A C 1
ATOM 743 O O . GLY A 1 100 ? -11.540 -6.985 5.196 1.00 92.44 100 GLY A O 1
ATOM 744 N N . GLN A 1 101 ? -12.770 -5.224 4.563 1.00 94.88 101 GLN A N 1
ATOM 745 C CA . GLN A 1 101 ? -12.814 -5.576 3.144 1.00 94.88 101 GLN A CA 1
ATOM 746 C C . GLN A 1 101 ? -11.574 -5.063 2.397 1.00 94.88 101 GLN A C 1
ATOM 748 O O . GLN A 1 101 ? -11.051 -5.789 1.556 1.00 94.88 101 GLN A O 1
ATOM 753 N N . VAL A 1 102 ? -11.058 -3.876 2.738 1.00 94.25 102 VAL A N 1
ATOM 754 C CA . VAL A 1 102 ? -9.784 -3.361 2.198 1.00 94.25 102 VAL A CA 1
ATOM 755 C C . VAL A 1 102 ? -8.636 -4.319 2.515 1.00 94.25 102 VAL A C 1
ATOM 757 O O . VAL A 1 102 ? -7.867 -4.656 1.619 1.00 94.25 102 VAL A O 1
ATOM 760 N N . LEU A 1 103 ? -8.556 -4.827 3.751 1.00 92.19 103 LEU A N 1
ATOM 761 C CA . LEU A 1 103 ? -7.555 -5.825 4.144 1.00 92.19 103 LEU A CA 1
ATOM 762 C C . LEU A 1 103 ? -7.651 -7.101 3.303 1.00 92.19 103 LEU A C 1
ATOM 764 O O . LEU A 1 103 ? -6.646 -7.545 2.758 1.00 92.19 103 LEU A O 1
ATOM 768 N N . LYS A 1 104 ? -8.857 -7.648 3.116 1.00 90.75 104 LYS A N 1
ATOM 769 C CA . LYS A 1 104 ? -9.063 -8.833 2.263 1.00 90.75 104 LYS A CA 1
ATOM 770 C C . LYS A 1 104 ? -8.639 -8.587 0.815 1.00 90.75 104 LYS A C 1
ATOM 772 O O . LYS A 1 104 ? -8.003 -9.445 0.206 1.00 90.75 104 LYS A O 1
ATOM 777 N N . ASN A 1 105 ? -8.981 -7.423 0.259 1.00 92.12 105 ASN A N 1
ATOM 778 C CA . ASN A 1 105 ? -8.577 -7.047 -1.095 1.00 92.12 105 ASN A CA 1
ATOM 779 C C . ASN A 1 105 ? -7.050 -6.919 -1.198 1.00 92.12 105 ASN A C 1
ATOM 781 O O . ASN A 1 105 ? -6.453 -7.364 -2.176 1.00 92.12 105 ASN A O 1
ATOM 785 N N . LEU A 1 106 ? -6.412 -6.321 -0.191 1.00 91.12 106 LEU A N 1
ATOM 786 C CA . LEU A 1 106 ? -4.964 -6.164 -0.113 1.00 91.12 106 LEU A CA 1
ATOM 787 C C . LEU A 1 106 ? -4.251 -7.522 -0.032 1.00 91.12 106 LEU A C 1
ATOM 789 O O . LEU A 1 106 ? -3.315 -7.758 -0.794 1.00 91.12 106 LEU A O 1
ATOM 793 N N . GLU A 1 107 ? -4.718 -8.434 0.820 1.00 88.81 107 GLU A N 1
ATOM 794 C CA . GLU A 1 107 ? -4.196 -9.803 0.925 1.00 88.81 107 GLU A CA 1
ATOM 795 C C . GLU A 1 107 ? -4.299 -10.553 -0.411 1.00 88.81 107 GLU A C 1
ATOM 797 O O . GLU A 1 107 ? -3.317 -11.143 -0.873 1.00 88.81 107 GLU A O 1
ATOM 802 N N . ALA A 1 108 ? -5.454 -10.475 -1.079 1.00 88.06 108 ALA A N 1
ATOM 803 C CA . ALA A 1 108 ? -5.643 -11.061 -2.405 1.00 88.06 108 ALA A CA 1
ATOM 804 C C . ALA A 1 108 ? -4.641 -10.482 -3.421 1.00 88.06 108 ALA A C 1
ATOM 806 O O . ALA A 1 108 ? -3.918 -11.220 -4.087 1.00 88.06 108 ALA A O 1
ATOM 807 N N . ARG A 1 109 ? -4.497 -9.151 -3.469 1.00 87.06 109 ARG A N 1
ATOM 808 C CA . ARG A 1 109 ? -3.550 -8.482 -4.375 1.00 87.06 109 ARG A CA 1
ATOM 809 C C . ARG A 1 109 ? -2.105 -8.881 -4.109 1.00 87.06 109 ARG A C 1
ATOM 811 O O . ARG A 1 109 ? -1.334 -8.981 -5.063 1.00 87.06 109 ARG A O 1
ATOM 818 N N . ILE A 1 110 ? -1.711 -9.062 -2.848 1.00 83.31 110 ILE A N 1
ATOM 819 C CA . ILE A 1 110 ? -0.341 -9.424 -2.466 1.00 83.31 110 ILE A CA 1
ATOM 820 C C . ILE A 1 110 ? -0.033 -10.872 -2.850 1.00 83.31 110 ILE A C 1
ATOM 822 O O . ILE A 1 110 ? 0.994 -11.097 -3.492 1.00 83.31 110 ILE A O 1
ATOM 826 N N . THR A 1 111 ? -0.934 -11.807 -2.531 1.00 79.62 111 THR A N 1
ATOM 827 C CA . THR A 1 111 ? -0.779 -13.254 -2.790 1.00 79.62 111 THR A CA 1
ATOM 828 C C . THR A 1 111 ? -0.747 -13.616 -4.277 1.00 79.62 111 THR A C 1
ATOM 830 O O . THR A 1 111 ? -0.148 -14.617 -4.658 1.00 79.62 111 THR A O 1
ATOM 833 N N . GLU A 1 112 ? -1.300 -12.772 -5.153 1.00 73.44 112 GLU A N 1
ATOM 834 C CA . GLU A 1 112 ? -1.125 -12.879 -6.611 1.00 73.44 112 GLU A CA 1
ATOM 835 C C . GLU A 1 112 ? 0.312 -12.576 -7.092 1.00 73.44 112 GLU A C 1
ATOM 837 O O . GLU A 1 112 ? 0.639 -12.707 -8.276 1.00 73.44 112 GLU A O 1
ATOM 842 N N . GLY A 1 113 ? 1.185 -12.083 -6.213 1.00 63.91 113 GLY A N 1
ATOM 843 C CA . GLY A 1 113 ? 2.627 -12.011 -6.440 1.00 63.91 113 GLY A CA 1
ATOM 844 C C . GLY A 1 113 ? 3.305 -13.024 -5.539 1.00 63.91 113 GLY A C 1
ATOM 845 O O . GLY A 1 113 ? 2.771 -13.355 -4.495 1.00 63.91 113 GLY A O 1
ATOM 846 N N . ASN A 1 114 ? 4.490 -13.493 -5.907 1.00 64.88 114 ASN A N 1
ATOM 847 C CA . ASN A 1 114 ? 5.241 -14.518 -5.168 1.00 64.88 114 ASN A CA 1
ATOM 848 C C . ASN A 1 114 ? 5.617 -14.153 -3.702 1.00 64.88 114 ASN A C 1
ATOM 850 O O . ASN A 1 114 ? 6.456 -14.825 -3.109 1.00 64.88 114 ASN A O 1
ATOM 854 N N . ALA A 1 115 ? 5.051 -13.093 -3.119 1.00 66.12 115 ALA A N 1
ATOM 855 C CA . ALA A 1 115 ? 5.217 -12.700 -1.729 1.00 66.12 115 ALA A CA 1
ATOM 856 C C . ALA A 1 115 ? 4.242 -13.480 -0.833 1.00 66.12 115 ALA A C 1
ATOM 858 O O . ALA A 1 115 ? 3.044 -13.552 -1.109 1.00 66.12 115 ALA A O 1
ATOM 859 N N . THR A 1 116 ? 4.750 -14.029 0.271 1.00 64.94 116 THR A N 1
ATOM 860 C CA . THR A 1 116 ? 3.934 -14.779 1.236 1.00 64.94 116 THR A CA 1
ATOM 861 C C . THR A 1 116 ? 3.772 -13.934 2.494 1.00 64.94 116 THR A C 1
ATOM 863 O O . THR A 1 116 ? 4.478 -14.120 3.481 1.00 64.94 116 THR A O 1
ATOM 866 N N . VAL A 1 117 ? 2.859 -12.964 2.457 1.00 65.88 117 VAL A N 1
ATOM 867 C CA . VAL A 1 117 ? 2.645 -12.061 3.595 1.00 65.88 117 VAL A CA 1
ATOM 868 C C . VAL A 1 117 ? 1.659 -12.677 4.580 1.00 65.88 117 VAL A C 1
ATOM 870 O O . VAL A 1 117 ? 0.562 -13.088 4.204 1.00 65.88 117 VAL A O 1
ATOM 873 N N . LYS A 1 118 ? 2.054 -12.745 5.855 1.00 69.12 118 LYS A N 1
ATOM 874 C CA . LYS A 1 118 ? 1.151 -13.108 6.956 1.00 69.12 118 LYS A CA 1
ATOM 875 C C . LYS A 1 118 ? 0.155 -11.974 7.217 1.00 69.12 118 LYS A C 1
ATOM 877 O O . LYS A 1 118 ? 0.458 -10.817 6.939 1.00 69.12 118 LYS A O 1
ATOM 882 N N . VAL A 1 119 ? -0.996 -12.292 7.805 1.00 67.56 119 VAL A N 1
ATOM 883 C CA . VAL A 1 119 ? -2.081 -11.334 8.106 1.00 67.56 119 VAL A CA 1
ATOM 884 C C . VAL A 1 119 ? -1.571 -10.102 8.871 1.00 67.56 119 VAL A C 1
ATOM 886 O O . VAL A 1 119 ? -1.985 -8.978 8.594 1.00 67.56 119 VAL A O 1
ATOM 889 N N . GLU A 1 120 ? -0.603 -10.277 9.773 1.00 73.75 120 GLU A N 1
ATOM 890 C CA . GLU A 1 120 ? 0.011 -9.177 10.526 1.00 73.75 120 GLU A CA 1
ATOM 891 C C . GLU A 1 120 ? 0.761 -8.183 9.621 1.00 73.75 120 GLU A C 1
ATOM 893 O O . GLU A 1 120 ? 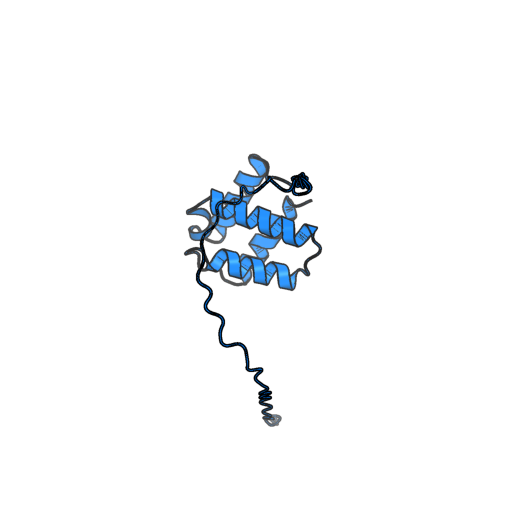0.748 -6.980 9.871 1.00 73.75 120 GLU A O 1
ATOM 898 N N . GLY A 1 121 ? 1.377 -8.664 8.538 1.00 82.88 121 GLY A N 1
ATOM 899 C CA . GLY A 1 121 ? 2.034 -7.816 7.547 1.00 82.88 121 GLY A CA 1
ATOM 900 C C . GLY A 1 121 ? 1.038 -7.018 6.706 1.00 82.88 121 GLY A C 1
ATOM 901 O O . GLY A 1 121 ? 1.307 -5.865 6.388 1.00 82.88 121 GLY A O 1
ATOM 902 N N . ALA A 1 122 ? -0.139 -7.571 6.398 1.00 86.12 122 ALA A N 1
ATOM 903 C CA . ALA A 1 122 ? -1.167 -6.861 5.630 1.00 86.12 122 ALA A CA 1
ATOM 904 C C . ALA A 1 122 ? -1.707 -5.626 6.374 1.00 86.12 122 ALA A C 1
ATOM 906 O O . ALA A 1 122 ? -1.922 -4.585 5.753 1.00 86.12 122 ALA A O 1
ATOM 907 N N . ALA A 1 123 ? -1.856 -5.707 7.701 1.00 89.56 123 ALA A N 1
ATOM 908 C CA . ALA A 1 123 ? -2.240 -4.563 8.530 1.00 89.56 123 ALA A CA 1
ATOM 909 C C . ALA A 1 123 ? -1.187 -3.441 8.497 1.00 89.56 123 ALA A C 1
ATOM 911 O O . ALA A 1 123 ? -1.532 -2.283 8.274 1.00 89.56 123 ALA A O 1
ATOM 912 N N . LEU A 1 124 ? 0.100 -3.788 8.617 1.00 91.19 124 LEU A N 1
ATOM 913 C CA . LEU A 1 124 ? 1.198 -2.816 8.522 1.00 91.19 124 LEU A CA 1
ATOM 914 C C . LEU A 1 124 ? 1.257 -2.143 7.145 1.00 91.19 124 LEU A C 1
ATOM 916 O O . LEU A 1 124 ? 1.486 -0.939 7.047 1.00 91.19 124 LEU A O 1
ATOM 920 N N . ILE A 1 125 ? 1.013 -2.906 6.075 1.00 91.38 125 ILE A N 1
ATOM 921 C CA . ILE A 1 125 ? 0.949 -2.362 4.714 1.00 91.38 125 ILE A CA 1
ATOM 922 C C . ILE A 1 125 ? -0.227 -1.395 4.583 1.00 91.38 125 ILE A C 1
ATOM 924 O O . ILE A 1 125 ? -0.075 -0.330 3.988 1.00 91.38 125 ILE A O 1
ATOM 928 N N . LEU A 1 126 ? -1.391 -1.739 5.140 1.00 93.56 126 LEU A N 1
ATOM 929 C CA . LEU A 1 126 ? -2.554 -0.862 5.116 1.00 93.56 126 LEU A CA 1
ATOM 930 C C . LEU A 1 126 ? -2.287 0.458 5.855 1.00 93.56 126 LEU A C 1
ATOM 932 O O . LEU A 1 126 ? -2.631 1.521 5.339 1.00 93.56 126 LEU A O 1
ATOM 936 N N . ASP A 1 127 ? -1.641 0.412 7.018 1.00 94.00 127 ASP A N 1
ATOM 937 C CA . ASP A 1 127 ? -1.274 1.619 7.763 1.00 94.00 127 ASP A CA 1
ATOM 938 C C . ASP A 1 127 ? -0.259 2.479 6.999 1.00 94.00 127 ASP A C 1
ATOM 940 O O . ASP A 1 127 ? -0.419 3.700 6.921 1.00 94.00 127 ASP A O 1
ATOM 944 N N . ALA A 1 128 ? 0.718 1.853 6.335 1.00 93.56 128 ALA A N 1
ATOM 945 C CA . ALA A 1 128 ? 1.646 2.552 5.450 1.00 93.56 128 ALA A CA 1
ATOM 946 C C . ALA A 1 128 ? 0.923 3.239 4.277 1.00 93.56 128 ALA A C 1
ATOM 948 O O . ALA A 1 128 ? 1.279 4.354 3.906 1.00 93.56 128 ALA A O 1
ATOM 949 N N . VAL A 1 129 ? -0.118 2.612 3.711 1.00 94.00 129 VAL A N 1
ATOM 950 C CA . VAL A 1 129 ? -0.954 3.223 2.662 1.00 94.00 129 VAL A CA 1
ATOM 951 C C . VAL A 1 129 ? -1.734 4.424 3.203 1.00 94.00 129 VAL A C 1
ATOM 953 O O . VAL A 1 129 ? -1.742 5.482 2.575 1.00 94.00 129 VAL A O 1
ATOM 956 N N . LYS A 1 130 ? -2.358 4.303 4.381 1.00 93.44 130 LYS A N 1
ATOM 957 C CA . LYS A 1 130 ? -3.118 5.397 5.014 1.00 93.44 130 LYS A CA 1
ATOM 958 C C . LYS A 1 130 ? -2.257 6.635 5.303 1.00 93.44 130 LYS A C 1
ATOM 960 O O . LYS A 1 130 ? -2.784 7.743 5.309 1.00 93.44 130 LYS A O 1
ATOM 965 N N . ALA A 1 131 ? -0.951 6.476 5.530 1.00 92.06 131 ALA A N 1
ATOM 966 C CA . ALA A 1 131 ? -0.055 7.591 5.849 1.00 92.06 131 ALA A CA 1
ATOM 967 C C . ALA A 1 131 ? 0.027 8.648 4.728 1.00 92.06 131 ALA A C 1
ATOM 969 O O . ALA A 1 131 ? 0.070 9.854 5.005 1.00 92.06 131 ALA A O 1
ATOM 970 N N . TRP A 1 132 ? 0.010 8.208 3.466 1.00 89.25 132 TRP A N 1
ATOM 971 C CA . TRP A 1 132 ? 0.070 9.085 2.291 1.00 89.25 132 TRP A CA 1
ATOM 972 C C . TRP A 1 132 ? -1.260 9.189 1.531 1.00 89.25 132 TRP A C 1
ATOM 974 O O . TRP A 1 132 ? -1.462 10.163 0.806 1.00 89.25 132 TRP A O 1
ATOM 984 N N . CYS A 1 133 ? -2.182 8.240 1.711 1.00 90.19 133 CYS A N 1
ATOM 985 C CA . CYS A 1 133 ? -3.520 8.278 1.127 1.00 90.19 133 CYS A CA 1
ATOM 986 C C . CYS A 1 133 ? -4.428 9.254 1.896 1.00 90.19 133 CYS A C 1
ATOM 988 O O . CYS A 1 133 ? -5.007 8.893 2.921 1.00 90.19 133 CYS A O 1
ATOM 990 N N . ARG A 1 134 ? -4.534 10.495 1.409 1.00 79.81 134 ARG A N 1
ATOM 991 C CA . ARG A 1 134 ? -5.368 11.566 1.982 1.00 79.81 134 ARG A CA 1
ATOM 992 C C . ARG A 1 134 ? -6.461 12.019 1.020 1.00 79.81 134 ARG A C 1
ATOM 994 O O . ARG A 1 134 ? -6.236 11.961 -0.211 1.00 79.81 134 ARG A O 1
#

Secondary structure (DSSP, 8-state):
-PPPPP------------------------------------------------PPPHHHHHHHHHHHHHH-GGGSTTHHHHHHHHHHHHHHHHTT--HHHHHHHHHHHHHTTT----HHHHHHHHHHHHHH--

Foldseek 3Di:
DDDDDDDDDDDDDDDDDDDDDDDDDDDDDDDDDDDPDPPDDPPPPPPPPPVPQQQQDPVLLVVLLVLLVVQPVQLCPPSVLNSVLLSVLLVCVVVVPDPVVSLVSSCVSRVVGPDDGDSVSSVSSSVSSVVRSD

pLDDT: mean 72.84, std 20.38, range [36.38, 95.5]

Nearest PDB structures (foldseek):
  2jps-assembly1_A  TM=5.477E-01  e=5.184E+00  Saccharomyces cerevisiae

Sequence (134 aa):
MELPPKKKTSLVWKALGGVVAGGVAFLMVGGYLADPEPVSAPDRTITLEVSSLPRMTGEQRTEYLATLSTIDQGLVVNEDRAVSRGESTCLDIRQGVPEGQVLKNLEARITEGNATVKVEGAALILDAVKA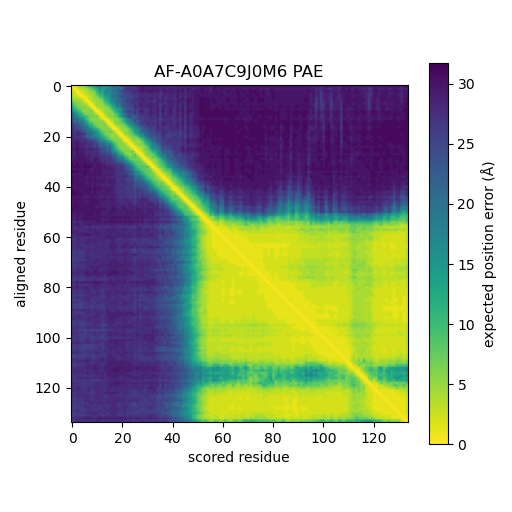WCR

Organism: NCBI:txid2696284